Protein AF-A0A6J6GLE9-F1 (afdb_monomer_lite)

pLDDT: mean 76.5, std 15.11, range [44.06, 97.56]

Secondary structure (DSSP, 8-state):
-HHHHHHHHHHHHHHHHHHHHHHH----TTSS-------HHHHHHTT--TTTGGGTT-

Structure (mmCIF, N/CA/C/O backbone):
data_AF-A0A6J6GLE9-F1
#
_entry.id   AF-A0A6J6GLE9-F1
#
loop_
_atom_site.group_PDB
_atom_site.id
_atom_site.type_symbol
_atom_site.label_atom_id
_atom_site.label_alt_id
_atom_site.label_comp_id
_atom_site.label_asym_id
_atom_site.label_entity_id
_atom_site.label_seq_id
_atom_site.pdbx_PDB_ins_code
_atom_site.Cartn_x
_atom_site.Cartn_y
_atom_site.Cartn_z
_atom_site.occupancy
_atom_site.B_iso_or_equiv
_atom_site.auth_seq_id
_atom_site.auth_comp_id
_atom_site.auth_asym_id
_atom_site.auth_atom_id
_atom_site.pdbx_PDB_model_num
ATOM 1 N N . MET A 1 1 ? 23.161 2.626 -27.877 1.00 62.09 1 MET A N 1
ATOM 2 C CA . MET A 1 1 ? 22.514 1.587 -27.042 1.00 62.09 1 MET A CA 1
ATOM 3 C C . MET A 1 1 ? 22.546 1.895 -25.541 1.00 62.09 1 MET A C 1
ATOM 5 O O . MET A 1 1 ? 21.601 1.519 -24.868 1.00 62.09 1 MET A O 1
ATOM 9 N N . ASN A 1 2 ? 23.515 2.659 -25.018 1.00 80.06 2 ASN A N 1
ATOM 10 C CA . ASN A 1 2 ? 23.602 2.949 -23.572 1.00 80.06 2 ASN A CA 1
ATOM 11 C C . ASN A 1 2 ? 22.516 3.899 -23.039 1.00 80.06 2 ASN A C 1
ATOM 13 O O . ASN A 1 2 ? 22.021 3.689 -21.943 1.00 80.06 2 ASN A O 1
ATOM 17 N N . ARG A 1 3 ? 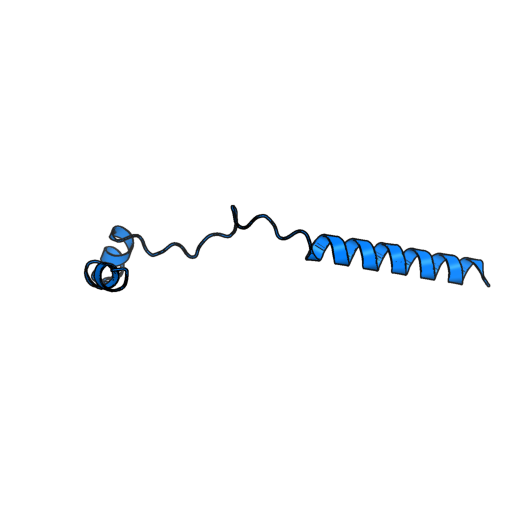22.055 4.864 -23.846 1.00 90.25 3 ARG A N 1
ATOM 18 C CA . ARG A 1 3 ? 20.993 5.819 -23.461 1.00 90.25 3 ARG A CA 1
ATOM 19 C C . ARG A 1 3 ? 19.689 5.131 -23.036 1.00 90.25 3 ARG A C 1
ATOM 21 O O . ARG A 1 3 ? 19.047 5.552 -22.086 1.00 90.25 3 ARG A O 1
ATOM 28 N N . VAL A 1 4 ? 19.299 4.067 -23.741 1.00 93.62 4 VAL A N 1
ATOM 29 C CA . VAL A 1 4 ? 18.074 3.308 -23.431 1.00 93.62 4 VAL A CA 1
ATOM 30 C C . VAL A 1 4 ? 18.243 2.529 -22.126 1.00 93.62 4 VAL A C 1
ATOM 32 O O . VAL A 1 4 ? 17.315 2.454 -21.330 1.00 93.62 4 VAL A O 1
ATOM 35 N N . ILE A 1 5 ? 19.445 2.003 -21.877 1.00 94.06 5 ILE A N 1
ATOM 36 C CA . ILE A 1 5 ? 19.784 1.291 -20.640 1.00 94.06 5 ILE A CA 1
ATOM 37 C C . ILE A 1 5 ? 19.810 2.263 -19.450 1.00 94.06 5 ILE A C 1
ATOM 39 O O . ILE A 1 5 ? 19.218 1.971 -18.417 1.00 94.06 5 ILE A O 1
ATOM 43 N N . GLU A 1 6 ? 20.412 3.444 -19.604 1.00 92.19 6 GLU A N 1
ATOM 44 C CA . GLU A 1 6 ? 20.402 4.522 -18.599 1.00 92.19 6 GLU A CA 1
ATOM 45 C C . GLU A 1 6 ? 18.967 4.964 -18.256 1.00 92.19 6 GLU A C 1
ATOM 47 O O . GLU A 1 6 ? 18.611 5.115 -17.083 1.00 92.19 6 GLU A O 1
ATOM 52 N N . LEU A 1 7 ? 18.111 5.106 -19.274 1.00 95.00 7 LEU A N 1
ATOM 53 C CA . LEU A 1 7 ? 16.693 5.423 -19.092 1.00 95.00 7 LEU A CA 1
ATOM 54 C C . LEU A 1 7 ? 15.934 4.309 -18.361 1.00 95.00 7 LEU A C 1
ATOM 56 O O . LEU A 1 7 ? 15.154 4.597 -17.459 1.00 95.00 7 LEU A O 1
ATOM 60 N N . LEU A 1 8 ? 16.185 3.040 -18.686 1.00 96.25 8 LEU A N 1
ATOM 61 C CA . LEU A 1 8 ? 15.562 1.921 -17.975 1.00 96.25 8 LEU A CA 1
ATOM 62 C C . LEU A 1 8 ? 15.999 1.856 -16.509 1.00 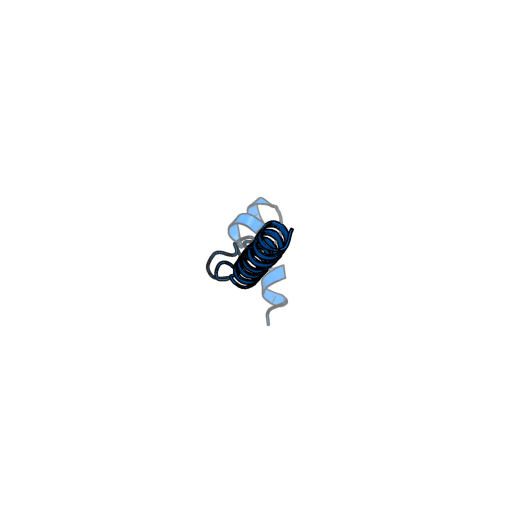96.25 8 LEU A C 1
ATOM 64 O O . LEU A 1 8 ? 15.159 1.678 -15.631 1.00 96.25 8 LEU A O 1
ATOM 68 N N . ILE A 1 9 ? 17.289 2.047 -16.229 1.00 96.00 9 ILE A N 1
ATOM 69 C CA . ILE A 1 9 ? 17.816 2.023 -14.858 1.00 96.00 9 ILE A CA 1
ATOM 70 C C . ILE A 1 9 ? 17.206 3.160 -14.033 1.00 96.00 9 ILE A C 1
ATOM 72 O O . ILE A 1 9 ? 16.717 2.924 -12.928 1.00 96.00 9 ILE A O 1
ATOM 76 N N . SER A 1 10 ? 17.172 4.380 -14.575 1.00 95.38 10 SER A N 1
ATOM 77 C CA . SER A 1 10 ? 16.549 5.518 -13.887 1.00 95.38 10 SER A CA 1
ATOM 78 C C . SER A 1 10 ? 15.053 5.300 -13.635 1.00 95.38 10 SER A C 1
ATOM 80 O O . SER A 1 10 ? 14.587 5.552 -12.523 1.00 95.38 10 SER A O 1
ATOM 82 N N . ALA A 1 11 ? 14.312 4.746 -14.600 1.00 96.00 11 ALA A N 1
ATOM 83 C CA . ALA A 1 11 ? 12.898 4.417 -14.425 1.00 96.00 11 ALA A CA 1
ATOM 84 C C . ALA A 1 11 ? 12.678 3.390 -13.301 1.00 96.00 11 ALA A C 1
ATOM 86 O O . ALA A 1 11 ? 11.816 3.586 -12.443 1.00 96.00 11 ALA A O 1
ATOM 87 N N . VAL A 1 12 ? 13.491 2.330 -13.253 1.00 97.56 12 VAL A N 1
ATOM 88 C CA . VAL A 1 12 ? 13.415 1.302 -12.201 1.00 97.56 12 VAL A CA 1
ATOM 89 C C . VAL A 1 12 ? 13.702 1.895 -10.819 1.00 97.56 12 VAL A C 1
ATOM 91 O O . VAL A 1 12 ? 13.000 1.582 -9.854 1.00 97.56 12 VAL A O 1
ATOM 94 N N . ILE A 1 13 ? 14.688 2.787 -10.706 1.00 97.19 13 ILE A N 1
ATOM 95 C CA . ILE A 1 13 ? 15.019 3.448 -9.436 1.00 97.19 13 ILE A CA 1
ATOM 96 C C . ILE A 1 13 ? 13.851 4.320 -8.961 1.00 97.19 13 ILE A C 1
ATOM 98 O O . ILE A 1 13 ? 13.441 4.215 -7.808 1.00 97.19 13 ILE A O 1
ATOM 102 N N . VAL A 1 14 ? 13.260 5.128 -9.842 1.00 97.25 14 VAL A N 1
ATOM 103 C CA . VAL A 1 14 ? 12.129 5.999 -9.480 1.00 97.25 14 VAL A CA 1
ATOM 104 C C . VAL A 1 14 ? 10.901 5.179 -9.069 1.00 97.25 14 VAL A C 1
ATOM 106 O O . VAL A 1 14 ? 10.266 5.480 -8.056 1.00 97.25 14 VAL A O 1
ATOM 109 N N . ILE A 1 15 ? 10.580 4.113 -9.806 1.00 96.75 15 ILE A N 1
ATOM 110 C CA . ILE A 1 15 ? 9.445 3.231 -9.490 1.00 96.75 15 ILE A CA 1
ATOM 111 C C . ILE A 1 15 ? 9.672 2.504 -8.159 1.00 96.75 15 ILE A C 1
ATOM 113 O O . ILE A 1 15 ? 8.779 2.456 -7.315 1.00 96.75 15 ILE A O 1
ATOM 117 N N . SER A 1 16 ? 10.869 1.961 -7.932 1.00 96.25 16 SER A N 1
ATOM 118 C CA . SER A 1 16 ? 11.165 1.266 -6.673 1.00 96.25 16 SER A CA 1
ATOM 119 C C . SER A 1 16 ? 11.098 2.211 -5.472 1.00 96.25 16 SER A C 1
ATOM 121 O O . SER A 1 16 ? 10.487 1.866 -4.461 1.00 96.25 16 SER A O 1
ATOM 123 N N . LEU A 1 17 ? 11.636 3.428 -5.602 1.00 96.19 17 LEU A N 1
ATOM 124 C CA . LEU A 1 17 ? 11.607 4.436 -4.547 1.00 96.19 17 LEU A CA 1
ATOM 125 C C . LEU A 1 17 ? 10.178 4.888 -4.225 1.00 96.19 17 LEU A C 1
ATOM 127 O O . LEU A 1 17 ? 9.799 4.960 -3.057 1.00 96.19 17 LEU A O 1
ATOM 131 N N . THR A 1 18 ? 9.366 5.155 -5.248 1.00 94.62 18 THR A N 1
ATOM 132 C CA . THR A 1 18 ? 7.968 5.573 -5.058 1.00 94.62 18 THR A CA 1
ATOM 133 C C . THR A 1 18 ? 7.133 4.484 -4.388 1.00 94.62 18 THR A C 1
ATOM 135 O O . THR A 1 18 ? 6.426 4.782 -3.426 1.00 94.62 18 THR A O 1
ATOM 138 N N . LEU A 1 19 ? 7.271 3.221 -4.808 1.00 93.12 19 LEU A N 1
ATOM 139 C CA . LEU A 1 19 ? 6.596 2.083 -4.170 1.00 93.12 19 LEU A CA 1
ATOM 140 C C . LEU A 1 19 ? 7.074 1.836 -2.732 1.00 93.12 19 LEU A C 1
ATOM 142 O O . LEU A 1 19 ? 6.290 1.433 -1.869 1.00 93.12 19 LEU A O 1
ATOM 146 N N . PHE A 1 20 ? 8.360 2.057 -2.461 1.00 93.56 20 PHE A N 1
ATOM 147 C CA . PHE A 1 20 ? 8.919 1.924 -1.120 1.00 93.56 20 PHE A CA 1
ATOM 148 C C . PHE A 1 20 ? 8.327 2.970 -0.170 1.00 93.56 20 PHE A C 1
ATOM 150 O O . PHE A 1 20 ? 7.822 2.628 0.902 1.00 93.56 20 PHE A O 1
ATOM 157 N N . ILE A 1 21 ? 8.314 4.235 -0.594 1.00 90.06 21 ILE A N 1
ATOM 158 C CA . ILE A 1 21 ? 7.749 5.341 0.184 1.00 90.06 21 ILE A CA 1
ATOM 159 C C . ILE A 1 21 ? 6.241 5.144 0.378 1.00 90.06 21 ILE A C 1
ATOM 161 O O . ILE A 1 21 ? 5.754 5.275 1.500 1.00 90.06 21 ILE A O 1
ATOM 165 N N . SER A 1 22 ? 5.501 4.756 -0.666 1.00 86.81 22 SER A N 1
ATOM 166 C CA . SER A 1 22 ? 4.052 4.538 -0.566 1.00 86.81 22 SER A CA 1
ATOM 167 C C . SER A 1 22 ? 3.687 3.405 0.396 1.00 86.81 22 SER A C 1
ATOM 169 O O . SER A 1 22 ? 2.649 3.466 1.045 1.00 86.81 22 SER A O 1
ATOM 171 N N . ARG A 1 23 ? 4.530 2.367 0.508 1.00 81.81 23 ARG A N 1
ATOM 172 C CA . ARG A 1 23 ? 4.354 1.289 1.495 1.00 81.81 23 ARG A CA 1
ATOM 173 C C . ARG A 1 23 ? 4.744 1.712 2.908 1.00 81.81 23 ARG A C 1
ATOM 175 O O . ARG A 1 23 ? 4.137 1.242 3.867 1.00 81.81 23 ARG A O 1
ATOM 182 N N . SER A 1 24 ? 5.767 2.554 3.041 1.00 79.50 24 SER A N 1
ATOM 183 C CA . SER A 1 24 ? 6.264 3.001 4.343 1.00 79.50 24 SER A CA 1
ATOM 184 C C . SER A 1 24 ? 5.333 4.014 5.007 1.00 79.50 24 SER A C 1
ATOM 186 O O . SER A 1 24 ? 5.228 4.022 6.235 1.00 79.50 24 SER A O 1
ATOM 188 N N . ILE A 1 25 ? 4.659 4.862 4.228 1.00 77.50 25 ILE A N 1
ATOM 189 C CA . ILE A 1 25 ? 3.683 5.823 4.744 1.00 77.50 25 ILE A CA 1
ATOM 190 C C . ILE A 1 25 ? 2.365 5.082 4.985 1.00 77.50 25 ILE A C 1
ATOM 192 O O . ILE A 1 25 ? 1.437 5.116 4.179 1.00 77.50 25 ILE A O 1
ATOM 196 N N . LYS A 1 26 ? 2.268 4.394 6.125 1.00 66.69 26 LYS A N 1
ATOM 197 C CA . LYS A 1 26 ? 0.964 4.002 6.664 1.00 66.69 26 LYS A CA 1
ATOM 198 C C . LYS A 1 26 ? 0.204 5.290 6.980 1.00 66.69 26 LYS A C 1
ATOM 200 O O . LYS A 1 26 ? 0.715 6.114 7.743 1.00 66.69 26 LYS A O 1
ATOM 205 N N . LEU A 1 27 ? -0.989 5.487 6.401 1.00 64.44 27 LEU A N 1
ATOM 206 C CA . LEU A 1 27 ? -1.896 6.535 6.879 1.00 64.44 27 LEU A CA 1
ATOM 207 C C . LEU A 1 27 ? -2.013 6.344 8.389 1.00 64.44 27 LEU A C 1
ATOM 209 O O . LEU A 1 27 ? -2.301 5.238 8.840 1.00 64.44 27 LEU A O 1
ATOM 213 N N . SER A 1 28 ? -1.692 7.391 9.151 1.00 61.81 28 SER A N 1
ATOM 214 C CA . SER A 1 28 ? -1.606 7.320 10.607 1.00 61.81 28 SER A CA 1
ATOM 215 C C . SER A 1 28 ? -2.794 6.540 11.167 1.00 61.81 28 SER A C 1
ATOM 217 O O . SER A 1 28 ? -3.937 6.851 10.818 1.00 61.81 28 SER A O 1
ATOM 219 N N . THR A 1 29 ? -2.529 5.599 12.074 1.00 59.41 29 THR A N 1
ATOM 220 C CA . THR A 1 29 ? -3.517 4.779 12.808 1.00 59.41 29 THR A CA 1
ATOM 221 C C . THR A 1 29 ? -4.628 5.604 13.474 1.00 59.41 29 THR A C 1
ATOM 223 O O . THR A 1 29 ? -5.657 5.079 13.879 1.00 59.41 29 T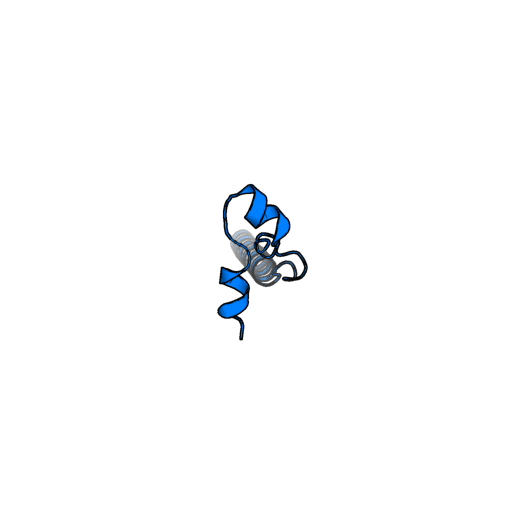HR A O 1
ATOM 226 N N . ARG A 1 30 ? -4.462 6.930 13.527 1.00 61.12 30 ARG A N 1
ATOM 227 C CA . ARG A 1 30 ? -5.478 7.922 13.879 1.00 61.12 30 ARG A CA 1
ATOM 228 C C . ARG A 1 30 ? -6.741 7.882 13.000 1.00 61.12 30 ARG A C 1
ATOM 230 O O . ARG A 1 30 ? -7.786 8.308 13.477 1.00 61.12 30 ARG A O 1
ATOM 237 N N . TYR A 1 31 ? -6.653 7.390 11.759 1.00 61.28 31 TYR A N 1
ATOM 238 C CA . TYR A 1 31 ? -7.796 7.200 10.847 1.00 61.28 31 TYR A CA 1
ATOM 239 C C . TYR A 1 31 ? -8.085 5.737 10.516 1.00 61.28 31 TYR A C 1
ATOM 241 O O . TYR A 1 31 ? -9.041 5.465 9.785 1.00 61.28 31 TYR A O 1
ATOM 249 N N . GLU A 1 32 ? -7.299 4.790 11.039 1.00 61.88 32 GLU A N 1
ATOM 250 C CA . GLU A 1 32 ? -7.775 3.414 11.080 1.00 61.88 32 GLU A CA 1
ATOM 251 C C . GLU A 1 32 ? -9.057 3.458 11.903 1.00 61.88 32 GLU A C 1
ATOM 253 O O . GLU A 1 32 ? -9.045 3.794 13.090 1.00 61.88 32 GLU A O 1
ATOM 258 N N . ARG A 1 33 ? -10.193 3.218 11.238 1.00 63.41 33 ARG A N 1
ATOM 259 C CA . ARG A 1 33 ? -11.451 2.981 11.929 1.00 63.41 33 ARG A CA 1
ATOM 260 C C . ARG A 1 33 ? -11.161 1.788 12.819 1.00 63.41 33 ARG A C 1
ATOM 262 O O . ARG A 1 33 ? -11.140 0.661 12.327 1.00 63.41 33 ARG A O 1
ATOM 269 N N . LYS A 1 34 ? -10.881 2.034 14.104 1.00 64.25 34 LYS A N 1
ATOM 270 C CA . LYS A 1 34 ? -10.941 0.979 15.110 1.00 64.25 34 LYS A CA 1
ATOM 271 C C . LYS A 1 34 ? -12.248 0.244 14.810 1.00 64.25 34 LYS A C 1
ATOM 273 O O . LYS A 1 34 ? -13.242 0.955 14.604 1.00 64.25 34 LYS A O 1
ATOM 278 N N . PRO A 1 35 ? -12.259 -1.098 14.685 1.00 64.19 35 PRO A N 1
ATOM 279 C CA . PRO A 1 35 ? -13.526 -1.810 14.615 1.00 64.19 35 PRO A CA 1
ATOM 280 C C . PRO A 1 35 ? -14.330 -1.251 15.780 1.00 64.19 35 PRO A C 1
ATOM 282 O O . PRO A 1 35 ? -13.832 -1.269 16.909 1.00 64.19 35 PRO A O 1
ATOM 285 N N . GLN A 1 36 ? -15.426 -0.546 15.480 1.00 63.09 36 GLN A N 1
ATOM 286 C CA . GLN A 1 36 ? -16.190 0.115 16.526 1.00 63.09 36 GLN A CA 1
ATOM 287 C C . GLN A 1 36 ? -16.563 -1.020 17.466 1.00 63.09 36 GLN A C 1
ATOM 289 O O . GLN A 1 36 ? -17.318 -1.900 17.055 1.00 63.09 36 GLN A O 1
ATOM 294 N N . LYS A 1 37 ? -15.969 -1.052 18.673 1.00 65.25 37 LYS A N 1
ATOM 295 C CA . LYS A 1 37 ? -16.523 -1.863 19.75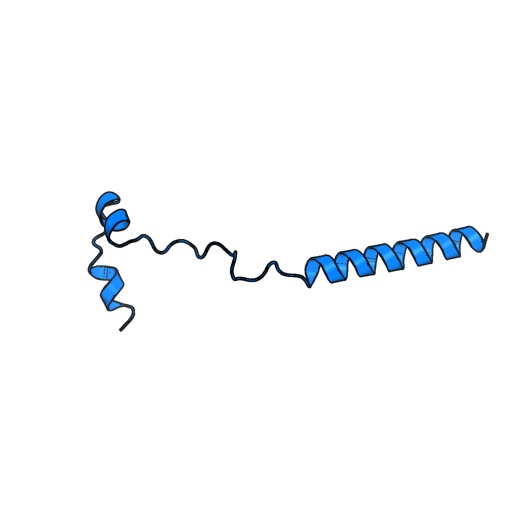4 1.00 65.25 37 LYS A CA 1
ATOM 296 C C . LYS A 1 37 ? -17.994 -1.479 19.753 1.00 65.25 37 LYS A C 1
ATOM 298 O O . LYS A 1 37 ? -18.305 -0.280 19.728 1.00 65.25 37 LYS A O 1
ATOM 303 N N . LEU A 1 38 ? -18.852 -2.480 19.586 1.00 64.50 38 LEU A N 1
ATOM 304 C CA . LEU A 1 38 ? -20.281 -2.262 19.533 1.00 64.50 38 LEU A CA 1
ATOM 305 C C . LEU A 1 38 ? -20.601 -1.485 20.808 1.00 64.50 38 LEU A C 1
ATOM 307 O O . LEU A 1 38 ? -20.283 -1.948 21.897 1.00 64.50 38 LEU A O 1
ATOM 311 N N . SER A 1 39 ? -21.065 -0.241 20.677 1.00 71.94 39 SER A N 1
ATOM 312 C CA . SER A 1 39 ? -21.435 0.527 21.865 1.00 71.94 39 SER A CA 1
ATOM 313 C C . SER A 1 39 ? -22.452 -0.299 22.643 1.00 71.94 39 SER A C 1
ATOM 315 O O . SER A 1 39 ? -23.310 -0.908 22.008 1.00 71.94 39 SER A O 1
ATOM 317 N N . ASP A 1 40 ? -22.395 -0.279 23.973 1.00 72.38 40 ASP A N 1
ATOM 318 C CA . ASP A 1 40 ? -23.337 -0.994 24.845 1.00 72.38 40 ASP A CA 1
ATOM 319 C C . ASP A 1 40 ? -24.802 -0.808 24.407 1.00 72.38 40 ASP A C 1
ATOM 321 O O . ASP A 1 40 ? -25.608 -1.733 24.452 1.00 72.38 40 ASP A O 1
ATOM 325 N N . TRP A 1 41 ? -25.128 0.380 23.887 1.00 71.25 41 TRP A N 1
ATOM 326 C CA . TRP A 1 41 ? -26.449 0.711 23.355 1.00 71.25 41 TRP A CA 1
ATOM 327 C C . TRP A 1 41 ? -26.777 -0.004 22.029 1.00 71.25 41 TRP A C 1
ATOM 329 O O . TRP A 1 41 ? -27.879 -0.502 21.847 1.00 71.25 41 TRP A O 1
ATOM 339 N N . ASN A 1 42 ? -25.804 -0.123 21.119 1.00 74.12 42 ASN A N 1
ATOM 340 C CA . ASN A 1 42 ? -25.938 -0.875 19.861 1.00 74.12 42 ASN A CA 1
ATOM 341 C C . ASN A 1 42 ? -25.877 -2.403 20.092 1.00 74.12 42 ASN A C 1
ATOM 343 O O . ASN A 1 42 ? -26.432 -3.170 19.313 1.00 74.12 42 ASN A O 1
ATOM 347 N N . ALA A 1 43 ? -25.238 -2.861 21.173 1.00 77.19 43 ALA A N 1
ATOM 348 C CA . ALA A 1 43 ? -25.266 -4.262 21.601 1.00 77.19 43 ALA A CA 1
ATOM 349 C C . ALA A 1 43 ? -26.666 -4.698 22.033 1.00 77.19 43 ALA A C 1
ATOM 351 O O . ALA A 1 43 ? -27.140 -5.754 21.608 1.00 77.19 43 ALA A O 1
ATOM 352 N N . GLN A 1 44 ? -27.359 -3.834 22.774 1.00 75.38 44 GLN A N 1
ATOM 353 C CA . GLN A 1 44 ? -28.726 -4.074 23.216 1.00 75.38 44 GLN A CA 1
ATOM 354 C C . GLN A 1 44 ? -29.702 -4.242 22.039 1.00 75.38 44 GLN A C 1
ATOM 356 O O . GLN A 1 44 ? -30.526 -5.157 22.056 1.00 75.38 44 GLN A O 1
ATOM 361 N N . ASP A 1 45 ? -29.557 -3.432 20.987 1.00 81.06 45 ASP A N 1
ATOM 362 C CA . ASP A 1 45 ? -30.360 -3.553 19.760 1.00 81.06 45 ASP A CA 1
ATOM 363 C C . ASP A 1 45 ? -30.076 -4.853 18.987 1.00 81.06 45 ASP A C 1
ATOM 365 O O . ASP A 1 45 ? -30.942 -5.366 18.276 1.00 81.06 45 ASP A O 1
ATOM 369 N N . GLN A 1 46 ? -28.878 -5.423 19.145 1.00 79.69 46 GLN A N 1
ATOM 370 C CA . GLN A 1 46 ? -28.496 -6.714 18.564 1.00 79.69 46 GLN A CA 1
ATOM 371 C C . GLN A 1 46 ? -28.833 -7.910 19.468 1.00 79.69 46 GLN A C 1
ATOM 373 O O . GLN A 1 46 ? -28.530 -9.049 19.111 1.00 79.69 46 GLN A O 1
ATOM 378 N N . GLY A 1 47 ? -29.470 -7.679 20.623 1.00 77.69 47 GLY A N 1
ATOM 379 C CA . GLY A 1 47 ? -29.800 -8.727 21.592 1.00 77.69 47 GLY A CA 1
ATOM 380 C C . GLY A 1 47 ? -28.583 -9.295 22.328 1.00 77.69 47 GLY A C 1
ATOM 381 O O . GLY A 1 47 ? -28.675 -10.367 22.925 1.00 77.69 47 GLY A O 1
ATOM 382 N N . ILE A 1 48 ? -27.448 -8.594 22.275 1.00 75.94 48 ILE A N 1
ATOM 383 C CA . ILE A 1 48 ? -26.235 -8.913 23.025 1.00 75.94 48 ILE A CA 1
ATOM 384 C C . ILE A 1 48 ? -26.358 -8.218 24.380 1.00 75.94 48 ILE A C 1
ATOM 386 O O . ILE A 1 48 ? -26.577 -7.011 24.440 1.00 75.94 48 ILE A O 1
ATOM 390 N N . ASP A 1 49 ? -26.235 -8.976 25.466 1.00 76.31 4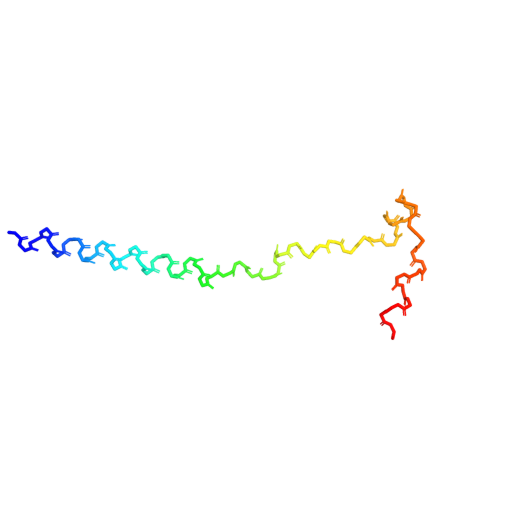9 ASP A N 1
ATOM 391 C CA . ASP A 1 49 ? -26.260 -8.426 26.820 1.00 76.31 49 ASP A CA 1
ATOM 392 C C . ASP A 1 49 ? -24.952 -7.656 27.103 1.00 76.31 49 ASP A C 1
ATOM 394 O O . ASP A 1 49 ? -23.891 -8.282 27.220 1.00 76.31 49 ASP A O 1
ATOM 398 N N . PRO A 1 50 ? -24.995 -6.314 27.229 1.00 66.19 50 PRO A N 1
ATOM 399 C CA . PRO A 1 50 ? -23.800 -5.489 27.397 1.00 66.19 50 PRO A CA 1
ATOM 400 C C . PRO A 1 50 ? -23.108 -5.687 28.755 1.00 66.19 50 PRO A C 1
ATOM 402 O O . PRO A 1 50 ? -21.997 -5.197 28.955 1.00 66.19 50 PRO A O 1
ATOM 405 N N . THR A 1 51 ? -23.714 -6.411 29.704 1.00 68.88 51 THR A N 1
ATOM 406 C CA . THR A 1 51 ? -23.065 -6.685 30.996 1.00 68.88 51 THR A CA 1
ATOM 407 C C . THR A 1 51 ? -21.959 -7.739 30.913 1.00 68.88 51 THR A C 1
ATOM 409 O O . THR A 1 51 ? -21.045 -7.701 31.738 1.00 68.88 51 THR A O 1
ATOM 412 N N . GLN A 1 52 ? -21.965 -8.606 29.894 1.00 64.19 52 GLN A N 1
ATOM 413 C CA . GLN A 1 52 ? -21.005 -9.713 29.787 1.00 64.19 52 GLN A CA 1
ATOM 414 C C . GLN A 1 52 ? -19.611 -9.298 29.283 1.00 64.19 52 GLN A C 1
ATOM 416 O O . GLN A 1 52 ? -18.619 -9.904 29.683 1.00 64.19 52 GLN A O 1
ATOM 421 N N . GLU A 1 53 ? -19.491 -8.252 28.455 1.00 59.97 53 GLU A N 1
ATOM 422 C CA . GLU A 1 53 ? -18.175 -7.778 27.976 1.00 59.97 53 GLU A CA 1
ATOM 423 C C . GLU A 1 53 ? -17.416 -6.951 29.030 1.00 59.97 53 GLU A C 1
ATOM 425 O O . GLU A 1 53 ? -16.186 -6.916 29.024 1.00 59.97 53 GLU A O 1
ATOM 430 N N . SER A 1 54 ? -18.117 -6.330 29.986 1.00 57.00 54 SER A N 1
ATOM 431 C CA . SER A 1 54 ? -17.492 -5.506 31.037 1.00 57.00 54 SER A CA 1
ATOM 432 C C . SER A 1 54 ? -16.679 -6.301 32.072 1.00 57.00 54 SER A C 1
ATOM 434 O O . SER A 1 54 ? -15.937 -5.719 32.868 1.00 57.00 54 SER A O 1
ATOM 436 N N . GLU A 1 55 ? -16.820 -7.627 32.075 1.00 53.75 55 GLU A N 1
ATOM 437 C CA . GLU A 1 55 ? -16.164 -8.525 33.024 1.00 53.75 55 GLU A CA 1
ATOM 438 C C . GLU A 1 55 ? -14.844 -9.102 32.490 1.00 53.75 55 GLU A C 1
ATOM 440 O O . GLU A 1 55 ? -13.990 -9.474 33.288 1.00 53.75 55 GLU A O 1
ATOM 445 N N . SER A 1 56 ? -14.610 -9.098 31.168 1.00 49.22 56 SER A N 1
ATOM 446 C CA . SER A 1 56 ? -13.355 -9.609 30.586 1.00 49.22 56 SER A CA 1
ATOM 447 C C . SER A 1 56 ? -12.215 -8.584 30.528 1.00 49.22 56 SER A C 1
ATOM 449 O O . SER A 1 56 ? -11.087 -8.963 30.225 1.00 49.22 56 SER A O 1
ATOM 451 N N . ASP A 1 57 ? -12.503 -7.299 30.762 1.00 50.59 57 ASP A N 1
ATOM 452 C CA . ASP A 1 57 ? -11.530 -6.190 30.74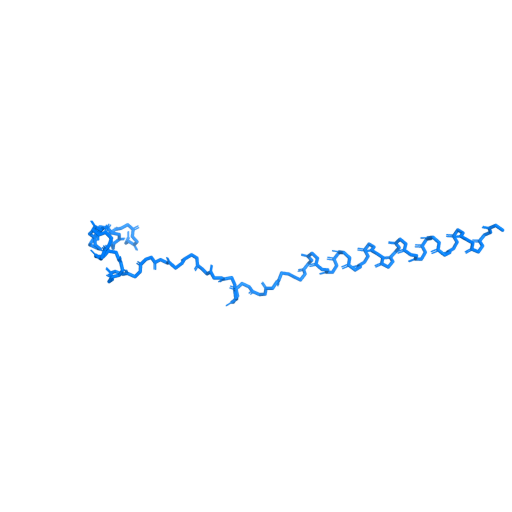7 1.00 50.59 57 ASP A CA 1
ATOM 453 C C . ASP A 1 57 ? -11.077 -5.778 32.180 1.00 50.59 57 ASP A C 1
ATOM 455 O O . ASP A 1 57 ? -10.453 -4.726 32.346 1.00 50.59 57 ASP A O 1
ATOM 459 N N . ARG A 1 58 ? -11.378 -6.581 33.221 1.00 44.06 58 ARG A N 1
ATOM 460 C CA . ARG A 1 58 ? -10.912 -6.382 34.614 1.00 44.06 58 ARG A CA 1
ATOM 461 C C . ARG A 1 58 ? -9.762 -7.304 35.009 1.00 44.06 58 ARG A C 1
ATOM 463 O O . ARG A 1 58 ? -9.818 -8.504 34.673 1.00 44.06 58 ARG A O 1
#

Radius of gyration: 25.03 Å; chains: 1; bounding box: 54×18×62 Å

Sequence (58 aa):
MNRVIELLISAVIVISLTLFISRSIKLSTRYERKPQKLSDWNAQDQGIDPTQESESDR

Foldseek 3Di:
DVVVVVVVVVVVVVVVVVVVVVVVPDPPCVPVPPVPPCPCVNCVVVVHHSVVVVVVVD

Organism: NCBI:txid449393